Protein AF-A0A0J1FKE0-F1 (afdb_monomer_lite)

Radius of gyration: 14.39 Å; chains: 1; bounding box: 29×26×38 Å

Structure (mmCIF, N/CA/C/O backbone):
data_AF-A0A0J1FKE0-F1
#
_entry.id   AF-A0A0J1FKE0-F1
#
loop_
_atom_site.group_PDB
_atom_site.id
_atom_site.type_symb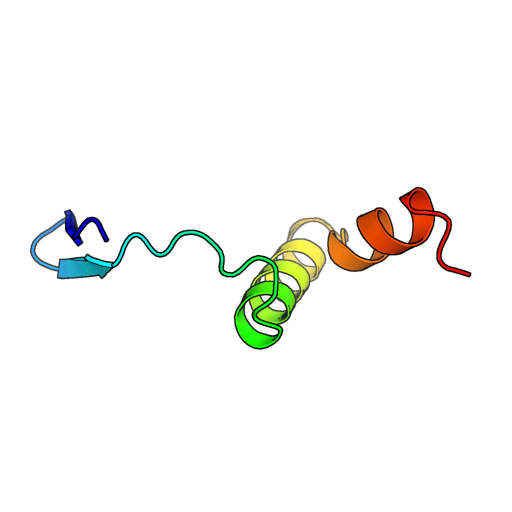ol
_atom_site.label_atom_id
_atom_site.label_alt_id
_atom_site.label_comp_id
_atom_site.label_asym_id
_atom_site.label_entity_id
_atom_site.label_seq_id
_atom_site.pdbx_PDB_ins_code
_atom_site.Cartn_x
_atom_site.Cartn_y
_atom_site.Cartn_z
_atom_site.occupancy
_atom_site.B_iso_or_equiv
_atom_site.auth_seq_id
_atom_site.auth_comp_id
_atom_site.auth_asym_id
_atom_site.auth_atom_id
_atom_site.pdbx_PDB_model_num
ATOM 1 N N . MET A 1 1 ? -13.608 16.186 5.016 1.00 59.53 1 MET A N 1
ATOM 2 C CA . MET A 1 1 ? -13.117 15.198 5.994 1.00 59.53 1 MET A CA 1
ATOM 3 C C . MET A 1 1 ? -14.342 14.493 6.519 1.00 59.53 1 MET A C 1
ATOM 5 O O . MET A 1 1 ? -15.227 15.177 7.014 1.00 59.53 1 MET A O 1
ATOM 9 N N . GLU A 1 2 ? -14.431 13.185 6.315 1.00 68.94 2 GLU A N 1
ATOM 10 C CA . GLU A 1 2 ? -15.530 12.370 6.836 1.00 68.94 2 GLU A CA 1
ATOM 11 C C . GLU A 1 2 ? -14.961 11.427 7.894 1.00 68.94 2 GLU A C 1
ATOM 13 O O . GLU A 1 2 ? -13.910 10.820 7.686 1.00 68.94 2 GLU A O 1
ATOM 18 N N . LEU A 1 3 ? -15.623 11.358 9.045 1.00 78.31 3 LEU A N 1
ATOM 19 C CA . LEU A 1 3 ? -15.280 10.450 10.134 1.00 78.31 3 LEU A CA 1
ATOM 20 C C . LEU A 1 3 ? -16.192 9.230 10.032 1.00 78.31 3 LEU A C 1
ATOM 22 O O . LEU A 1 3 ? -17.415 9.363 9.994 1.00 78.31 3 LEU A O 1
ATOM 26 N N . LEU A 1 4 ? -15.590 8.049 9.964 1.00 85.19 4 LEU A N 1
ATOM 27 C CA . LEU A 1 4 ? -16.272 6.766 9.898 1.00 85.19 4 LEU A CA 1
ATOM 28 C C . LEU A 1 4 ? -16.147 6.075 11.252 1.00 85.19 4 LEU A C 1
ATOM 30 O O . LEU A 1 4 ? -15.044 5.747 11.678 1.00 85.19 4 LEU A O 1
ATOM 34 N N . ASN A 1 5 ? -17.272 5.805 11.907 1.00 86.38 5 ASN A N 1
ATOM 35 C CA . ASN A 1 5 ? -17.290 4.953 13.090 1.00 86.38 5 ASN A CA 1
ATOM 36 C C . ASN A 1 5 ? -17.585 3.508 12.669 1.00 86.38 5 ASN A C 1
ATOM 38 O O . ASN A 1 5 ? -18.651 3.220 12.124 1.00 86.38 5 ASN A O 1
ATOM 42 N N . ILE A 1 6 ? -16.638 2.601 12.905 1.00 87.19 6 ILE A N 1
ATOM 43 C CA . ILE A 1 6 ? -16.783 1.170 12.619 1.00 87.19 6 ILE A CA 1
ATOM 44 C C . ILE A 1 6 ? -16.495 0.407 13.912 1.00 87.19 6 ILE A C 1
ATOM 46 O O . ILE A 1 6 ? -15.389 0.471 14.445 1.00 87.19 6 ILE A O 1
ATOM 50 N N . ASN A 1 7 ? -17.489 -0.325 14.428 1.00 91.19 7 ASN A N 1
ATOM 51 C CA . ASN A 1 7 ? -17.401 -1.081 15.687 1.00 91.19 7 ASN A CA 1
ATOM 52 C C . ASN A 1 7 ? -16.871 -0.252 16.878 1.00 91.19 7 ASN A C 1
ATOM 54 O O . ASN A 1 7 ? -16.064 -0.741 17.669 1.00 91.19 7 ASN A O 1
ATOM 58 N N . GLY A 1 8 ? -17.292 1.013 16.997 1.00 91.44 8 GLY A N 1
ATOM 59 C CA . GLY A 1 8 ? -16.874 1.897 18.090 1.00 91.44 8 GLY A CA 1
ATOM 60 C C . GLY A 1 8 ? -15.445 2.431 17.967 1.00 91.44 8 GLY A C 1
ATOM 61 O O . GLY A 1 8 ? -14.965 3.082 18.891 1.00 91.44 8 GLY A O 1
ATOM 62 N N . LYS A 1 9 ? -14.764 2.170 16.847 1.00 91.12 9 LYS A N 1
ATOM 63 C CA . LYS A 1 9 ? -13.495 2.807 16.497 1.00 91.12 9 LYS A CA 1
ATOM 64 C C . LYS A 1 9 ? -13.736 3.879 15.450 1.00 91.12 9 LYS A C 1
ATOM 66 O O . LYS A 1 9 ? -14.418 3.632 14.455 1.00 91.12 9 LYS A O 1
ATOM 71 N N . ASP A 1 10 ? -13.137 5.037 15.678 1.00 88.75 10 ASP A N 1
ATOM 72 C CA . ASP A 1 10 ? -13.183 6.148 14.742 1.00 88.75 10 ASP A CA 1
ATOM 73 C C . ASP A 1 10 ? -12.045 6.028 13.733 1.00 88.75 10 ASP A C 1
ATOM 75 O O . ASP A 1 10 ? -10.880 5.824 14.081 1.00 88.75 10 ASP A O 1
ATOM 79 N N . TYR A 1 11 ? -12.412 6.150 12.467 1.00 83.19 11 TYR A N 1
ATOM 80 C CA . TYR A 1 11 ? -11.520 6.144 11.328 1.00 83.19 11 TYR A CA 1
ATOM 81 C C . TYR A 1 11 ? -11.700 7.447 10.574 1.00 83.19 11 TYR A C 1
ATOM 83 O O . TYR A 1 11 ? -12.815 7.899 10.314 1.00 83.19 11 TYR A O 1
ATOM 91 N N . GLU A 1 12 ? -10.592 8.041 10.171 1.00 80.50 12 GLU A N 1
ATOM 92 C CA . GLU A 1 12 ? -10.629 9.190 9.286 1.00 80.50 12 GLU A CA 1
ATOM 93 C C . GLU A 1 12 ? -10.679 8.692 7.844 1.00 80.50 12 GLU A C 1
ATOM 95 O O . GLU A 1 12 ? -9.792 7.966 7.388 1.00 80.50 12 GLU A O 1
ATOM 100 N N . PHE A 1 13 ? -11.723 9.074 7.105 1.00 70.69 13 PHE A N 1
ATOM 101 C CA . PHE A 1 13 ? -11.735 8.883 5.665 1.00 70.69 13 PHE A CA 1
ATOM 102 C C . PHE A 1 13 ? -10.878 9.970 5.025 1.00 70.69 13 PHE A C 1
ATOM 104 O O . PHE A 1 13 ? -11.294 11.118 4.822 1.00 70.69 13 PHE A O 1
ATOM 111 N N . VAL A 1 14 ? -9.632 9.601 4.745 1.00 66.81 14 VAL A N 1
ATOM 112 C CA . VAL A 1 14 ? -8.629 10.534 4.255 1.00 66.81 14 VAL A CA 1
ATOM 113 C C . VAL A 1 14 ? -8.536 10.469 2.727 1.00 66.81 14 VAL A C 1
ATOM 115 O O . VAL A 1 14 ? -7.948 9.556 2.152 1.00 66.81 14 VAL A O 1
ATOM 118 N N . HIS A 1 15 ? -9.096 11.471 2.043 1.00 64.50 15 HIS A N 1
ATOM 119 C CA . HIS A 1 15 ? -8.964 11.631 0.590 1.00 64.50 15 HIS A CA 1
ATOM 120 C C . HIS A 1 15 ? -7.728 12.485 0.225 1.00 64.50 15 HIS A C 1
ATOM 122 O O . HIS A 1 15 ? -7.310 13.338 1.005 1.00 64.50 15 HIS A O 1
ATOM 128 N N . ARG A 1 16 ? -7.204 12.376 -1.008 1.00 65.38 16 ARG A N 1
ATOM 129 C CA . ARG A 1 16 ? -6.060 13.163 -1.562 1.00 65.38 16 ARG A CA 1
ATOM 130 C C . ARG A 1 16 ? -4.651 12.818 -1.049 1.00 65.38 16 ARG A C 1
ATOM 132 O O . ARG A 1 16 ? -3.718 13.578 -1.286 1.00 65.38 16 ARG A O 1
ATOM 139 N N . TYR A 1 17 ? -4.443 11.639 -0.473 1.00 69.00 17 TYR A N 1
ATOM 140 C CA . TYR A 1 17 ? -3.099 11.157 -0.117 1.00 69.00 17 TYR A CA 1
ATOM 141 C C . TYR A 1 17 ? -2.379 10.437 -1.267 1.00 69.00 17 TYR A C 1
ATOM 143 O O . TYR A 1 17 ? -1.351 9.807 -1.056 1.00 69.00 17 TYR A O 1
ATOM 151 N N . GLY A 1 18 ? -2.835 10.597 -2.516 1.00 66.56 18 GLY A N 1
ATOM 152 C CA . GLY A 1 18 ? -2.125 10.078 -3.694 1.00 66.56 18 GLY A CA 1
ATOM 153 C C . GLY A 1 18 ? -0.685 10.597 -3.843 1.00 66.56 18 GLY A C 1
ATOM 154 O O . GLY A 1 18 ? 0.064 10.048 -4.644 1.00 66.56 18 GLY A O 1
ATOM 155 N N . LYS A 1 19 ? -0.292 11.624 -3.070 1.00 72.25 19 LYS A N 1
ATOM 156 C CA . LYS A 1 19 ? 1.080 12.149 -2.953 1.00 72.25 19 LYS A CA 1
ATOM 157 C C . LYS A 1 19 ? 1.784 11.802 -1.631 1.0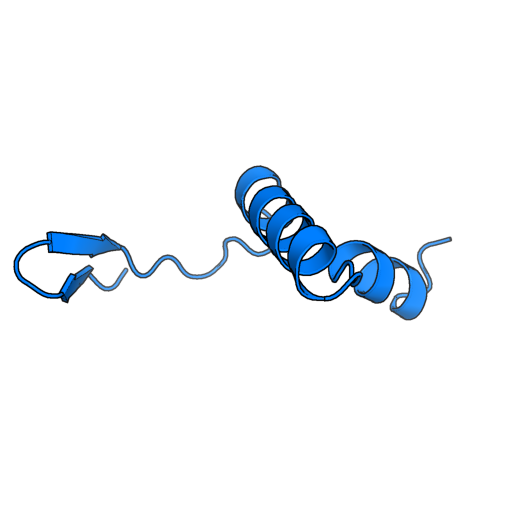0 72.25 19 LYS A C 1
ATOM 159 O O . LYS A 1 19 ? 2.919 12.216 -1.435 1.00 72.25 19 LYS A O 1
ATOM 164 N N . ASN A 1 20 ? 1.127 11.108 -0.702 1.00 83.06 20 ASN A N 1
ATOM 165 C CA . ASN A 1 20 ? 1.760 10.693 0.546 1.00 83.06 20 ASN A CA 1
ATOM 166 C C . ASN A 1 20 ? 2.558 9.408 0.299 1.00 83.06 20 ASN A C 1
ATOM 168 O O . ASN A 1 20 ? 1.984 8.339 0.085 1.00 83.06 20 ASN A O 1
ATOM 172 N N . ASN A 1 21 ? 3.883 9.531 0.332 1.00 82.56 21 ASN A N 1
ATOM 173 C CA . ASN A 1 21 ? 4.792 8.430 0.030 1.00 82.56 21 ASN A CA 1
ATOM 174 C C . ASN A 1 21 ? 4.680 7.264 1.017 1.00 82.56 21 ASN A C 1
ATOM 176 O O . ASN A 1 21 ? 4.817 6.121 0.597 1.00 82.56 21 ASN A O 1
ATOM 180 N N . GLU A 1 22 ? 4.408 7.518 2.298 1.00 85.44 22 GLU A N 1
ATOM 181 C CA . GLU A 1 22 ? 4.319 6.455 3.306 1.00 85.44 22 GLU A CA 1
ATOM 182 C C . GLU A 1 22 ? 3.106 5.554 3.061 1.00 85.44 22 GLU A C 1
ATOM 184 O O . GLU A 1 22 ? 3.233 4.330 3.058 1.00 85.44 22 GLU A O 1
ATOM 189 N N . LEU A 1 23 ? 1.942 6.146 2.770 1.00 83.75 23 LEU A N 1
ATOM 190 C CA . LEU A 1 23 ? 0.737 5.374 2.452 1.00 83.75 23 LEU A CA 1
ATOM 191 C C . LEU A 1 23 ? 0.863 4.632 1.120 1.00 83.75 23 LEU A C 1
ATOM 193 O O 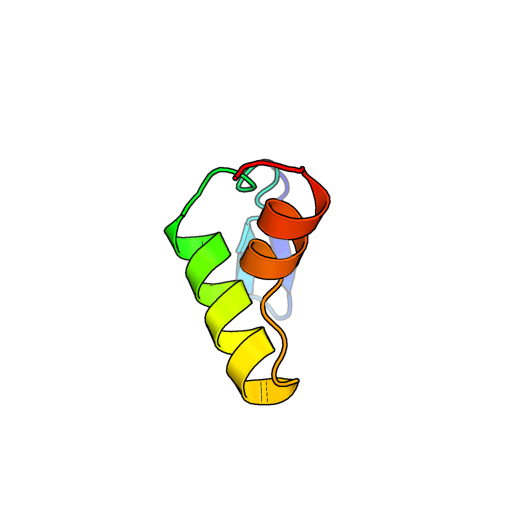. LEU A 1 23 ? 0.463 3.471 1.033 1.00 83.75 23 LEU A O 1
ATOM 197 N N . ARG A 1 24 ? 1.451 5.267 0.097 1.00 84.81 24 ARG A N 1
ATOM 198 C CA . ARG A 1 24 ? 1.724 4.608 -1.191 1.00 84.81 24 ARG A CA 1
ATOM 199 C C . ARG A 1 24 ? 2.647 3.409 -1.009 1.00 84.81 24 ARG A C 1
ATOM 201 O O . ARG A 1 24 ? 2.342 2.331 -1.508 1.00 84.81 24 ARG A O 1
ATOM 208 N N . LYS A 1 25 ? 3.735 3.582 -0.255 1.00 88.25 25 LYS A N 1
ATOM 209 C CA . LYS A 1 25 ? 4.691 2.513 0.034 1.00 88.25 25 LYS A CA 1
ATOM 210 C C . LYS A 1 25 ? 4.032 1.362 0.788 1.00 88.25 25 LYS A C 1
ATOM 212 O O . LYS A 1 25 ? 4.148 0.229 0.350 1.00 88.25 25 LYS A O 1
ATOM 217 N N . SER A 1 26 ? 3.275 1.657 1.844 1.00 88.88 26 SER A N 1
ATOM 218 C CA . SER A 1 26 ? 2.554 0.637 2.618 1.00 88.88 26 SER A CA 1
ATOM 219 C C . SER A 1 26 ? 1.581 -0.176 1.749 1.00 88.88 26 SER A C 1
ATOM 221 O O . SER A 1 26 ? 1.550 -1.405 1.819 1.00 88.88 26 SER A O 1
ATOM 223 N N . LEU A 1 27 ? 0.839 0.489 0.855 1.00 87.31 27 LEU A N 1
ATOM 224 C CA . LEU A 1 27 ? -0.046 -0.179 -0.103 1.00 87.31 27 LEU A CA 1
ATOM 225 C C . LEU A 1 27 ? 0.727 -1.046 -1.115 1.00 87.31 27 LEU A C 1
ATOM 227 O O . LEU A 1 27 ? 0.310 -2.167 -1.414 1.00 87.31 27 LEU A O 1
ATOM 231 N N . ASN A 1 28 ? 1.847 -0.549 -1.644 1.00 90.81 28 ASN A N 1
ATOM 232 C CA . ASN A 1 28 ? 2.691 -1.307 -2.570 1.00 90.81 28 ASN A CA 1
ATOM 233 C C . ASN A 1 28 ? 3.330 -2.527 -1.899 1.00 90.81 28 ASN A C 1
ATOM 235 O O . ASN A 1 28 ? 3.310 -3.608 -2.478 1.00 90.81 28 ASN A O 1
ATOM 239 N N . ASP A 1 29 ? 3.835 -2.387 -0.673 1.00 93.81 29 ASP A N 1
ATOM 240 C CA . ASP A 1 29 ? 4.430 -3.490 0.086 1.00 93.81 29 ASP A CA 1
ATOM 241 C C . ASP A 1 29 ? 3.388 -4.597 0.332 1.00 93.81 29 ASP A C 1
ATOM 243 O O . ASP A 1 29 ? 3.655 -5.778 0.098 1.00 93.81 29 ASP A O 1
ATOM 247 N N . LEU A 1 30 ? 2.161 -4.216 0.710 1.00 93.81 30 LEU A N 1
ATOM 248 C CA . LEU A 1 30 ? 1.047 -5.147 0.903 1.00 93.81 30 LEU A CA 1
ATOM 249 C C . LEU A 1 30 ? 0.688 -5.901 -0.386 1.00 93.81 30 LEU A C 1
ATOM 251 O O . LEU A 1 30 ? 0.495 -7.117 -0.383 1.00 93.81 30 LEU A O 1
ATOM 255 N N . THR A 1 31 ? 0.579 -5.180 -1.497 1.00 92.81 31 THR A N 1
ATOM 256 C CA . THR A 1 31 ? 0.144 -5.752 -2.778 1.00 92.81 31 THR A CA 1
ATOM 257 C C . THR A 1 31 ? 1.228 -6.612 -3.420 1.00 92.81 31 THR A C 1
ATOM 259 O O . THR A 1 31 ? 0.917 -7.672 -3.966 1.00 92.81 31 THR A O 1
ATOM 262 N N . GLN A 1 32 ? 2.499 -6.250 -3.246 1.00 94.62 32 GLN A N 1
ATOM 263 C CA . GLN A 1 32 ? 3.629 -7.078 -3.650 1.00 94.62 32 GLN A CA 1
ATOM 264 C C . GLN A 1 32 ? 3.674 -8.379 -2.844 1.00 94.62 32 G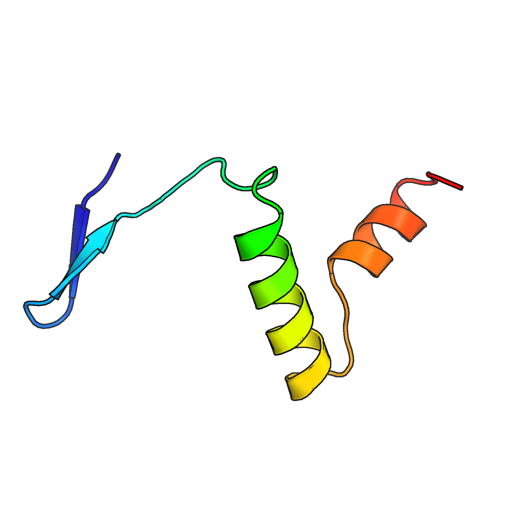LN A C 1
ATOM 266 O O . GLN A 1 32 ? 3.897 -9.443 -3.418 1.00 94.62 32 GLN A O 1
ATOM 271 N N . MET A 1 33 ? 3.435 -8.313 -1.532 1.00 95.25 33 MET A N 1
ATOM 272 C CA . MET A 1 33 ? 3.437 -9.489 -0.662 1.00 95.25 33 MET A CA 1
ATOM 273 C C . MET A 1 33 ? 2.310 -10.473 -1.001 1.00 95.25 33 MET A C 1
ATOM 275 O O . MET A 1 33 ? 2.541 -11.679 -1.010 1.00 95.25 33 MET A O 1
ATOM 279 N N . ILE A 1 34 ? 1.097 -9.977 -1.262 1.00 94.75 34 ILE A N 1
ATOM 280 C CA . ILE A 1 34 ? -0.085 -10.833 -1.464 1.00 94.75 34 ILE A CA 1
ATOM 281 C C . ILE A 1 34 ? -0.223 -11.280 -2.923 1.00 94.75 34 ILE A C 1
ATOM 283 O O . ILE A 1 34 ? -0.566 -12.430 -3.188 1.00 94.75 34 ILE A O 1
ATOM 287 N N . PHE A 1 35 ? 0.027 -10.375 -3.869 1.00 92.50 35 PHE A N 1
ATOM 288 C CA . PHE A 1 35 ? -0.286 -10.579 -5.285 1.00 92.50 35 PHE A CA 1
ATOM 289 C C . PHE A 1 35 ? 0.950 -10.593 -6.187 1.00 92.50 35 PHE A C 1
ATOM 291 O O . PHE A 1 35 ? 0.820 -10.833 -7.384 1.00 92.50 35 PHE A O 1
ATOM 298 N N . GLY A 1 36 ? 2.143 -10.310 -5.653 1.00 93.06 36 GLY A N 1
ATOM 299 C CA . GLY A 1 36 ? 3.347 -10.154 -6.469 1.00 93.06 36 GLY A CA 1
ATOM 300 C C . GLY A 1 36 ? 3.320 -8.913 -7.370 1.00 93.06 36 GLY A C 1
ATOM 301 O O . GLY A 1 36 ? 4.088 -8.853 -8.327 1.00 93.06 36 GLY A O 1
ATOM 302 N N . PHE A 1 37 ? 2.437 -7.948 -7.090 1.00 88.88 37 PHE A N 1
ATOM 303 C CA . PHE A 1 37 ? 2.169 -6.788 -7.938 1.00 88.88 37 PHE A CA 1
ATOM 304 C C . PHE A 1 37 ? 2.492 -5.472 -7.224 1.00 88.88 37 PHE A C 1
ATOM 306 O O . PHE A 1 37 ? 2.115 -5.290 -6.071 1.00 88.88 37 PHE A O 1
ATOM 313 N N . ASN A 1 38 ? 3.116 -4.529 -7.933 1.00 89.81 38 ASN A N 1
ATOM 314 C CA . ASN A 1 38 ? 3.441 -3.199 -7.421 1.00 89.81 38 ASN A CA 1
ATOM 315 C C . ASN A 1 38 ? 2.725 -2.116 -8.247 1.00 89.81 38 ASN A C 1
ATOM 317 O O . ASN A 1 38 ? 3.048 -1.897 -9.418 1.00 89.81 38 ASN A O 1
ATOM 321 N N . PHE A 1 39 ? 1.764 -1.426 -7.624 1.00 82.69 39 PHE A N 1
ATOM 322 C CA . PHE A 1 39 ? 0.937 -0.408 -8.284 1.00 82.69 39 PHE A CA 1
ATOM 323 C C . PHE A 1 39 ? 1.740 0.807 -8.739 1.00 82.69 39 PHE A C 1
ATOM 325 O O . PHE A 1 39 ? 1.446 1.388 -9.781 1.00 82.69 39 PHE A O 1
ATOM 332 N N . GLU A 1 40 ? 2.747 1.209 -7.972 1.00 84.94 40 GLU A N 1
ATOM 333 C CA . GLU A 1 40 ? 3.580 2.355 -8.320 1.00 84.94 40 GLU A CA 1
ATOM 334 C C . GLU A 1 40 ? 4.482 2.072 -9.512 1.00 84.94 40 GLU A C 1
ATOM 336 O O . GLU A 1 40 ? 4.568 2.910 -10.403 1.00 84.94 40 GLU A O 1
ATOM 341 N N . GLN A 1 41 ? 5.084 0.886 -9.579 1.00 85.50 41 GLN A N 1
ATOM 342 C CA . GLN A 1 41 ? 5.852 0.466 -10.750 1.00 85.50 41 GLN A CA 1
ATOM 343 C C . GLN A 1 41 ? 4.965 0.384 -11.990 1.00 85.50 41 GLN A C 1
ATOM 345 O O . GLN A 1 41 ? 5.334 0.907 -13.036 1.00 85.50 41 GLN A O 1
ATOM 350 N N . TRP A 1 42 ? 3.774 -0.208 -11.873 1.00 83.44 42 TRP A N 1
ATOM 351 C CA . TRP A 1 42 ? 2.813 -0.229 -12.975 1.00 83.44 42 TRP A CA 1
ATOM 352 C C . TRP A 1 42 ? 2.450 1.189 -13.444 1.00 83.44 42 TRP A C 1
ATOM 354 O O . TRP A 1 42 ? 2.552 1.477 -14.632 1.00 83.44 42 TRP A O 1
ATOM 364 N N . TYR A 1 43 ? 2.123 2.095 -12.519 1.00 81.25 43 TYR A N 1
ATOM 365 C CA . TYR A 1 43 ? 1.784 3.483 -12.841 1.00 81.25 43 TYR A CA 1
ATOM 366 C C . TYR A 1 43 ? 2.945 4.248 -13.496 1.00 81.25 43 TYR A C 1
ATOM 368 O O . TYR A 1 43 ? 2.727 4.969 -14.463 1.00 81.25 43 TYR A O 1
ATOM 376 N N . LEU A 1 44 ? 4.173 4.113 -12.985 1.00 82.31 44 LEU A N 1
ATOM 377 C CA . LEU A 1 44 ? 5.350 4.804 -13.530 1.00 82.31 44 LEU A CA 1
ATOM 378 C C . LEU A 1 44 ? 5.727 4.286 -14.924 1.00 82.31 44 LEU A C 1
ATOM 380 O O . LEU A 1 44 ? 6.054 5.084 -15.801 1.00 82.31 44 LEU A O 1
ATOM 384 N N . ASN A 1 45 ? 5.625 2.970 -15.130 1.00 80.88 45 ASN A N 1
ATOM 385 C CA . ASN A 1 45 ? 5.928 2.329 -16.407 1.00 80.88 45 ASN A CA 1
ATOM 386 C C . ASN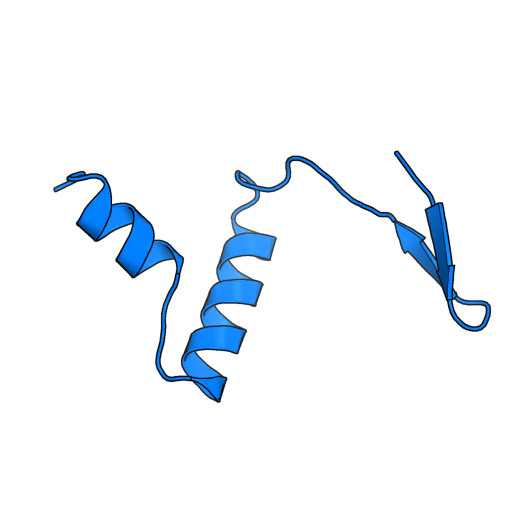 A 1 45 ? 4.867 2.636 -17.476 1.00 80.88 45 ASN A C 1
ATOM 388 O O . ASN A 1 45 ? 5.217 2.805 -18.641 1.00 80.88 45 ASN A O 1
ATOM 392 N N . ASP A 1 46 ? 3.591 2.739 -17.093 1.00 70.25 46 ASP A N 1
ATOM 393 C CA . ASP A 1 46 ? 2.492 3.094 -18.006 1.00 70.25 46 ASP A CA 1
ATOM 394 C C . ASP A 1 46 ? 2.461 4.602 -18.320 1.00 70.25 46 ASP A C 1
ATOM 396 O O . ASP A 1 46 ? 2.159 5.012 -19.438 1.00 70.25 46 ASP A O 1
ATOM 400 N N . ALA A 1 47 ? 2.873 5.448 -17.369 1.00 60.94 47 ALA A N 1
ATOM 401 C CA . ALA A 1 47 ? 2.942 6.899 -17.548 1.00 60.94 47 ALA A CA 1
ATOM 402 C C . ALA A 1 47 ? 4.121 7.379 -18.422 1.00 60.94 47 ALA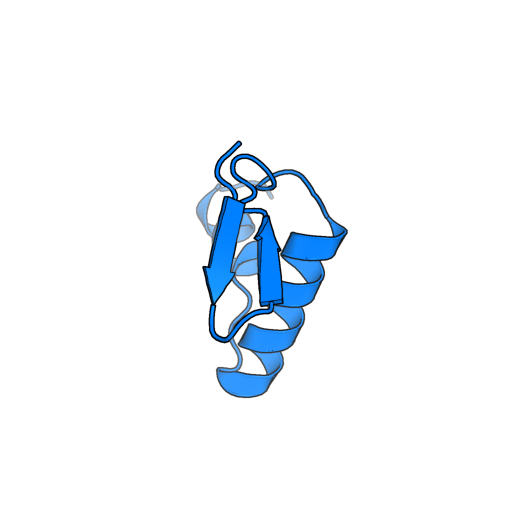 A C 1
ATOM 404 O O . ALA A 1 47 ? 4.292 8.588 -18.591 1.00 60.94 47 ALA A O 1
ATOM 405 N N . GLY A 1 48 ? 4.941 6.471 -18.967 1.00 54.56 48 GLY A N 1
ATOM 406 C CA . GLY A 1 48 ? 6.072 6.818 -19.833 1.00 54.56 48 GLY A CA 1
ATOM 407 C C . GLY A 1 48 ? 7.141 7.675 -19.148 1.00 54.56 48 GLY A C 1
ATOM 408 O O . GLY A 1 48 ? 7.872 8.396 -19.825 1.00 54.56 48 GLY A O 1
ATOM 409 N N . VAL A 1 49 ? 7.229 7.629 -17.815 1.00 56.38 49 VAL A N 1
ATOM 410 C CA . VAL A 1 49 ? 8.256 8.348 -17.052 1.00 56.38 49 VAL A CA 1
ATOM 411 C C . VAL A 1 49 ? 9.494 7.455 -16.979 1.00 56.38 49 VAL A C 1
ATOM 413 O O . VAL A 1 49 ? 9.709 6.752 -15.995 1.00 56.38 49 VAL A O 1
ATOM 416 N N . SER A 1 50 ? 10.251 7.432 -18.077 1.00 52.31 50 SER A N 1
ATOM 417 C CA . SER A 1 50 ? 11.591 6.835 -18.178 1.00 52.31 50 SER A CA 1
ATOM 418 C C . SER A 1 50 ? 12.654 7.711 -17.529 1.00 52.31 50 SER A C 1
ATOM 420 O O . SER A 1 50 ? 12.619 8.932 -17.816 1.00 52.31 50 SER A O 1
#

pLDDT: mean 80.93, std 11.65, range [52.31, 95.25]

Secondary structure (DSSP, 8-state):
-EEEEETTEEEEE---GGG-HHHHHHHHHHHHHHHS--HHHHHHHHTT--

Foldseek 3Di:
DDWDQDPNDIDDPDPPCPVVPVVLVVVQVVCCVPPVDGPVVVVCVVVPVD

Organism: NCBI:txid476652

Sequence (50 aa):
MELLNINGKDYEFVHRYGKNNELRKSLNDLTQMIFGFNFEQWYLNDAGVS